Protein AF-A0A9Q0UW34-F1 (afdb_monomer_lite)

Sequence (83 aa):
MVCAPLMARSVEQMVIDMHSAKAQGADVVEVRLDYINKFQPGQDLETIIRNKPLPVIIVYRSKRKFDRVIEEKEKALNGTRLP

pLDDT: mean 89.29, std 13.84, range [55.97, 98.75]

Structure (mmCIF, N/CA/C/O backbone):
data_AF-A0A9Q0UW34-F1
#
_entry.id   AF-A0A9Q0UW34-F1
#
loop_
_atom_site.group_PDB
_atom_site.id
_atom_site.type_symbol
_atom_site.label_atom_id
_atom_site.label_alt_id
_atom_site.label_comp_id
_atom_site.label_asym_id
_atom_site.label_entity_id
_atom_site.label_seq_id
_atom_site.pdbx_PDB_ins_code
_atom_site.Cartn_x
_atom_site.Cartn_y
_atom_site.Cartn_z
_atom_site.occupancy
_atom_site.B_iso_or_equiv
_atom_site.auth_seq_id
_atom_site.auth_comp_id
_atom_site.auth_asym_id
_atom_site.auth_atom_id
_atom_site.pdbx_PDB_model_num
ATOM 1 N N . MET A 1 1 ? -12.660 -9.925 8.397 1.00 89.50 1 MET A N 1
ATOM 2 C CA . MET A 1 1 ? -11.402 -9.392 7.853 1.00 89.50 1 MET A CA 1
ATOM 3 C C . MET A 1 1 ? -11.676 -8.787 6.488 1.00 89.50 1 MET A C 1
ATOM 5 O O . MET A 1 1 ? -12.022 -9.524 5.572 1.00 89.50 1 MET A O 1
ATOM 9 N N . VAL A 1 2 ? -11.564 -7.468 6.374 1.00 97.62 2 VAL A N 1
ATOM 10 C CA . VAL A 1 2 ? -11.735 -6.685 5.148 1.00 97.62 2 VAL A CA 1
ATOM 11 C C . VAL A 1 2 ? -10.366 -6.188 4.687 1.00 97.62 2 VAL A C 1
ATOM 13 O O . VAL A 1 2 ? -9.667 -5.513 5.442 1.00 97.62 2 VAL A O 1
ATOM 16 N N . CYS A 1 3 ? -9.994 -6.528 3.450 1.00 98.31 3 CYS A N 1
ATOM 17 C CA . CYS A 1 3 ? -8.784 -6.037 2.792 1.00 98.31 3 CYS A CA 1
ATOM 18 C C . CYS A 1 3 ? -9.144 -4.954 1.773 1.00 98.31 3 CYS A C 1
ATOM 20 O O . CYS A 1 3 ? -9.911 -5.224 0.847 1.00 98.31 3 CYS A O 1
ATOM 22 N N . ALA A 1 4 ? -8.593 -3.750 1.930 1.00 98.38 4 ALA A N 1
ATOM 23 C CA . ALA A 1 4 ? -8.814 -2.643 1.003 1.00 98.38 4 ALA A CA 1
ATOM 24 C C . ALA A 1 4 ? -7.625 -2.487 0.030 1.00 98.38 4 ALA A C 1
ATOM 26 O O . ALA A 1 4 ? -6.499 -2.266 0.486 1.00 98.38 4 ALA A O 1
ATOM 27 N N . PRO A 1 5 ? -7.833 -2.579 -1.298 1.00 98.12 5 PRO A N 1
ATOM 28 C CA . PRO A 1 5 ? -6.767 -2.366 -2.269 1.00 98.12 5 PRO A CA 1
ATOM 29 C C . PRO A 1 5 ? -6.493 -0.875 -2.481 1.00 98.12 5 PRO A C 1
ATOM 31 O O . PRO A 1 5 ? -7.409 -0.096 -2.740 1.00 98.12 5 PRO A O 1
ATOM 34 N N . LEU A 1 6 ? -5.219 -0.491 -2.435 1.00 98.44 6 LEU A N 1
ATOM 35 C CA . LEU A 1 6 ? -4.754 0.880 -2.619 1.00 98.44 6 LEU A CA 1
ATOM 36 C C . LEU A 1 6 ? -3.903 1.001 -3.887 1.00 98.44 6 LEU A C 1
ATOM 38 O O . LEU A 1 6 ? -2.982 0.218 -4.125 1.00 98.44 6 LEU A O 1
ATOM 42 N N . MET A 1 7 ? -4.225 2.002 -4.707 1.00 97.75 7 MET A N 1
ATOM 43 C CA . MET A 1 7 ? -3.689 2.201 -6.063 1.00 97.75 7 MET A CA 1
ATOM 44 C C . MET A 1 7 ? -3.191 3.640 -6.290 1.00 97.75 7 MET A C 1
ATOM 46 O O . MET A 1 7 ? -3.179 4.138 -7.421 1.00 97.75 7 MET A O 1
ATOM 50 N N . ALA A 1 8 ? -2.791 4.317 -5.211 1.00 98.06 8 ALA A N 1
ATOM 51 C CA . ALA A 1 8 ? -2.264 5.674 -5.256 1.00 98.06 8 ALA A CA 1
ATOM 52 C C . ALA A 1 8 ? -1.021 5.789 -6.156 1.00 98.06 8 ALA A C 1
ATOM 54 O O . ALA A 1 8 ? -0.233 4.852 -6.304 1.00 98.06 8 ALA A O 1
ATOM 55 N N . ARG A 1 9 ? -0.839 6.971 -6.757 1.00 97.88 9 ARG A N 1
ATOM 56 C CA . ARG A 1 9 ? 0.262 7.257 -7.694 1.00 97.88 9 ARG A CA 1
ATOM 57 C C . ARG A 1 9 ? 1.533 7.791 -7.029 1.00 97.88 9 ARG A C 1
ATOM 59 O O . ARG A 1 9 ? 2.561 7.858 -7.701 1.00 97.88 9 ARG A O 1
ATOM 66 N N . SER A 1 10 ? 1.471 8.147 -5.747 1.00 98.25 10 SER A N 1
ATOM 67 C CA . SER A 1 10 ? 2.608 8.586 -4.933 1.00 98.25 10 SER A CA 1
ATOM 68 C C . SER A 1 10 ? 2.590 7.898 -3.569 1.00 98.25 10 SER A C 1
ATOM 70 O O . SER A 1 10 ? 1.561 7.365 -3.144 1.00 98.25 10 SER A O 1
ATOM 72 N N . VAL A 1 11 ? 3.733 7.909 -2.888 1.00 98.12 11 VAL A N 1
ATOM 73 C CA . VAL A 1 11 ? 3.884 7.308 -1.558 1.00 98.12 11 VAL A CA 1
ATOM 74 C C . VAL A 1 11 ? 3.084 8.082 -0.514 1.00 98.12 11 VAL A C 1
ATOM 76 O O . VAL A 1 11 ? 2.422 7.478 0.325 1.00 98.12 11 VAL A O 1
ATOM 79 N N . GLU A 1 12 ? 3.086 9.410 -0.595 1.00 98.06 12 GLU A N 1
ATOM 80 C CA . GLU A 1 12 ? 2.365 10.288 0.329 1.00 98.06 12 GLU A CA 1
ATOM 81 C C . GLU A 1 12 ? 0.864 10.008 0.268 1.00 98.06 12 GLU A C 1
ATOM 83 O O . GLU A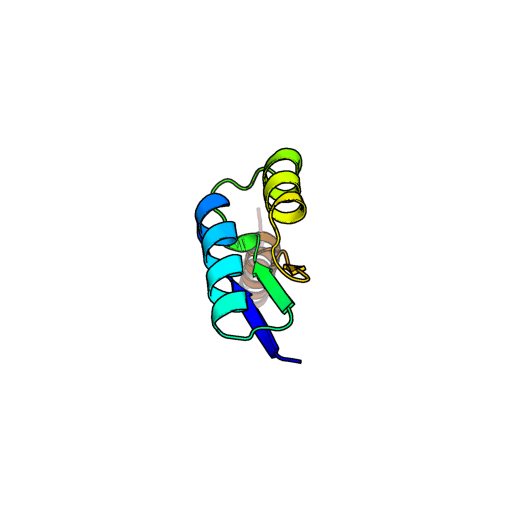 1 12 ? 0.227 9.785 1.298 1.00 98.06 12 GLU A O 1
ATOM 88 N N . GLN A 1 13 ? 0.309 9.929 -0.947 1.00 98.62 13 GLN A N 1
ATOM 89 C CA . GLN A 1 13 ? -1.100 9.603 -1.129 1.00 98.62 13 GLN A CA 1
ATOM 90 C C . GLN A 1 13 ? -1.406 8.169 -0.683 1.00 98.62 13 GLN A C 1
ATOM 92 O O . GLN A 1 13 ? -2.446 7.937 -0.078 1.00 98.62 13 GLN A O 1
ATOM 97 N N . MET A 1 14 ? -0.485 7.219 -0.890 1.00 98.50 14 MET A N 1
ATOM 98 C CA . MET A 1 14 ? -0.645 5.852 -0.385 1.00 98.50 14 MET A CA 1
ATOM 99 C C . MET A 1 14 ? -0.802 5.838 1.142 1.00 98.50 14 MET A C 1
ATOM 101 O O . MET A 1 14 ? -1.670 5.147 1.666 1.00 98.50 14 MET A O 1
ATOM 105 N N . VAL A 1 15 ? -0.006 6.632 1.867 1.00 98.44 15 VAL A N 1
ATOM 106 C CA . VAL A 1 15 ? -0.107 6.753 3.331 1.00 98.44 15 VAL A CA 1
ATOM 107 C C . VAL A 1 15 ? -1.427 7.394 3.759 1.00 98.44 15 VAL A C 1
ATOM 109 O O . VAL A 1 15 ? -2.055 6.902 4.701 1.00 98.44 15 VAL A O 1
ATOM 112 N N . ILE A 1 16 ? -1.880 8.443 3.070 1.00 98.62 16 ILE A N 1
ATOM 113 C CA . ILE A 1 16 ? -3.188 9.070 3.324 1.00 98.62 16 ILE A CA 1
ATOM 114 C C . ILE A 1 16 ? -4.318 8.052 3.117 1.00 98.62 16 ILE A C 1
ATOM 116 O O . ILE A 1 16 ? -5.185 7.898 3.981 1.00 98.62 16 ILE A O 1
ATOM 120 N N . ASP A 1 17 ? -4.268 7.296 2.023 1.00 98.75 17 ASP A N 1
ATOM 121 C CA . ASP A 1 17 ? -5.279 6.297 1.685 1.00 98.75 17 ASP A CA 1
ATOM 122 C C . ASP A 1 17 ? -5.311 5.150 2.707 1.00 98.75 17 ASP A C 1
ATOM 124 O O . ASP A 1 17 ? -6.391 4.672 3.051 1.00 98.75 17 ASP A O 1
ATOM 128 N N . MET A 1 18 ? -4.165 4.757 3.280 1.00 98.62 18 MET A N 1
ATOM 129 C CA . MET A 1 18 ? -4.130 3.786 4.383 1.00 98.62 18 MET A CA 1
ATOM 130 C C . MET A 1 18 ? -4.878 4.287 5.628 1.00 98.62 18 MET A C 1
ATOM 132 O O . MET A 1 18 ? -5.606 3.521 6.263 1.00 98.62 18 MET A O 1
ATOM 136 N N . HIS A 1 19 ? -4.713 5.564 5.987 1.00 98.62 19 HIS A N 1
ATOM 137 C CA . HIS A 1 19 ? -5.429 6.159 7.121 1.00 98.62 19 HIS A CA 1
ATOM 138 C C . HIS A 1 19 ? -6.929 6.238 6.846 1.00 98.62 19 HIS A C 1
ATOM 140 O O . HIS A 1 19 ? -7.731 5.888 7.713 1.00 98.62 19 HIS A O 1
ATOM 146 N N . SER A 1 20 ? -7.301 6.628 5.627 1.00 98.69 20 SER A N 1
ATOM 147 C CA . SER A 1 20 ? -8.694 6.652 5.186 1.00 98.69 20 SER A CA 1
ATOM 148 C C . SER A 1 20 ? -9.324 5.255 5.227 1.00 98.69 20 SER A C 1
ATOM 150 O O . SER A 1 20 ? -10.402 5.086 5.793 1.00 98.69 20 SER A O 1
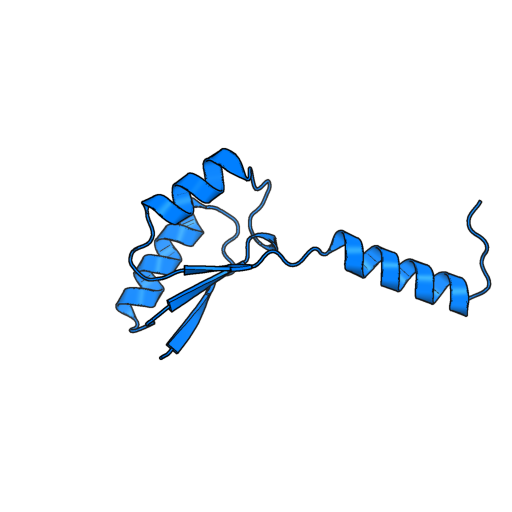ATOM 152 N N . ALA A 1 21 ? -8.628 4.230 4.726 1.00 98.69 21 ALA A N 1
ATOM 153 C CA . ALA A 1 21 ? -9.100 2.847 4.752 1.00 98.69 21 ALA A CA 1
ATOM 154 C C . ALA A 1 21 ? -9.320 2.342 6.185 1.00 98.69 21 ALA A C 1
ATOM 156 O O . ALA A 1 21 ? -10.348 1.732 6.476 1.00 98.69 21 ALA A O 1
ATOM 157 N N . LYS A 1 22 ? -8.399 2.654 7.108 1.00 98.62 22 LYS A N 1
ATOM 158 C CA . LYS A 1 22 ? -8.577 2.341 8.532 1.00 98.62 22 LYS A CA 1
ATOM 159 C C . LYS A 1 22 ? -9.804 3.034 9.122 1.00 98.62 22 LYS A C 1
ATOM 161 O O . LYS A 1 22 ? -10.581 2.389 9.816 1.00 98.62 22 LYS A O 1
ATOM 166 N N . ALA A 1 23 ? -9.988 4.327 8.847 1.00 98.62 23 ALA A N 1
ATOM 167 C CA . ALA A 1 23 ? -11.142 5.086 9.332 1.00 98.62 23 ALA A CA 1
ATOM 168 C C . ALA A 1 23 ? -12.476 4.538 8.792 1.00 98.62 23 ALA A C 1
ATOM 170 O O . ALA A 1 23 ? -13.495 4.621 9.470 1.00 98.62 23 ALA A O 1
ATOM 171 N N . GLN A 1 24 ? -12.454 3.931 7.603 1.00 98.31 24 GLN A N 1
ATOM 172 C CA . GLN A 1 24 ? -13.594 3.249 6.986 1.00 98.31 24 GLN A CA 1
ATOM 173 C C . GLN A 1 24 ? -13.791 1.799 7.472 1.00 98.31 24 GLN A C 1
ATOM 175 O O . GLN A 1 24 ? -14.736 1.141 7.045 1.00 98.31 24 GLN A O 1
ATOM 180 N N . GLY A 1 25 ? -12.932 1.294 8.365 1.00 98.31 25 GLY A N 1
ATOM 181 C CA . GLY A 1 25 ? -13.076 -0.030 8.977 1.00 98.31 25 GLY A CA 1
ATOM 182 C C . GLY A 1 25 ? -12.334 -1.169 8.271 1.00 98.31 25 GLY A C 1
ATOM 183 O O . GLY A 1 25 ? -12.673 -2.330 8.488 1.00 98.31 25 GLY A O 1
ATOM 184 N N . ALA A 1 26 ? -11.334 -0.879 7.432 1.00 98.62 26 ALA A N 1
ATOM 185 C CA . ALA A 1 26 ? -10.473 -1.923 6.880 1.00 98.62 26 ALA A CA 1
ATOM 186 C C . ALA A 1 26 ? -9.594 -2.562 7.973 1.00 98.62 26 ALA A C 1
ATOM 188 O O . ALA A 1 26 ? -9.010 -1.864 8.805 1.00 98.62 26 ALA A O 1
ATOM 189 N N . ASP A 1 27 ? -9.449 -3.888 7.921 1.00 98.69 27 ASP A N 1
ATOM 190 C CA . ASP A 1 27 ? -8.578 -4.650 8.827 1.00 98.69 27 ASP A CA 1
ATOM 191 C C . ASP A 1 27 ? -7.135 -4.719 8.301 1.00 98.69 27 ASP A C 1
ATOM 193 O O . ASP A 1 27 ? -6.177 -4.800 9.068 1.00 98.69 27 ASP A O 1
ATOM 197 N N . VAL A 1 28 ? -6.976 -4.695 6.976 1.00 98.69 28 VAL A N 1
ATOM 198 C CA . VAL A 1 28 ? -5.699 -4.777 6.258 1.00 98.69 28 VAL A CA 1
ATOM 199 C C . VAL A 1 28 ? -5.803 -4.003 4.943 1.00 98.69 28 VAL A C 1
ATOM 201 O O . VAL A 1 28 ? -6.889 -3.842 4.384 1.00 98.69 28 VAL A O 1
ATOM 204 N N . VAL A 1 29 ? -4.677 -3.514 4.433 1.00 98.69 29 VAL A N 1
ATOM 205 C CA . VAL A 1 29 ? -4.595 -2.886 3.105 1.00 98.69 29 VAL A CA 1
ATOM 206 C C . VAL A 1 29 ? -3.674 -3.669 2.181 1.00 98.69 29 VAL A C 1
ATOM 208 O O . VAL A 1 29 ? -2.623 -4.150 2.601 1.00 98.69 29 VAL A O 1
ATOM 211 N N . GLU A 1 30 ? -4.042 -3.756 0.908 1.00 98.62 30 GLU A N 1
ATOM 212 C CA . GLU A 1 30 ? -3.166 -4.223 -0.166 1.00 98.62 30 GLU A CA 1
ATOM 213 C C . GLU A 1 30 ? -2.561 -3.007 -0.874 1.00 98.62 30 GLU A C 1
ATOM 215 O O . GLU A 1 30 ? -3.259 -2.264 -1.558 1.00 98.62 30 GLU A O 1
ATOM 220 N N . VAL A 1 31 ? -1.254 -2.802 -0.731 1.00 98.31 31 VAL A N 1
ATOM 221 C CA . VAL A 1 31 ? -0.528 -1.702 -1.372 1.00 98.31 31 VAL A CA 1
ATOM 222 C C . VAL A 1 31 ? 0.039 -2.173 -2.708 1.00 98.31 31 VAL A C 1
ATOM 224 O O . VAL A 1 31 ? 0.932 -3.026 -2.756 1.00 98.31 31 VAL A O 1
ATOM 227 N N . ARG A 1 32 ? -0.461 -1.590 -3.805 1.00 97.31 32 ARG A N 1
ATOM 228 C CA . ARG A 1 32 ? -0.019 -1.894 -5.173 1.00 97.31 32 ARG A CA 1
ATOM 229 C C . ARG A 1 32 ? 1.134 -1.000 -5.604 1.00 97.31 32 ARG A C 1
ATOM 231 O O . ARG A 1 32 ? 0.940 0.089 -6.141 1.00 97.31 32 ARG A O 1
ATOM 238 N N . LEU A 1 33 ? 2.355 -1.502 -5.428 1.00 95.81 33 LEU A N 1
ATOM 239 C CA . LEU A 1 33 ? 3.583 -0.786 -5.787 1.00 95.81 33 LEU A CA 1
ATOM 240 C C . LEU A 1 33 ? 3.672 -0.479 -7.287 1.00 95.81 33 LEU A C 1
ATOM 242 O O . LEU A 1 33 ? 4.272 0.516 -7.680 1.00 95.81 33 LEU A O 1
ATOM 246 N N . ASP A 1 34 ? 3.043 -1.298 -8.135 1.00 94.06 34 ASP A N 1
ATOM 247 C CA . ASP A 1 34 ? 2.996 -1.080 -9.584 1.00 94.06 34 ASP A CA 1
ATOM 248 C C . ASP A 1 34 ? 2.186 0.158 -10.013 1.00 94.06 34 ASP A C 1
ATOM 250 O O . ASP A 1 34 ? 2.243 0.545 -11.183 1.00 94.06 34 ASP A O 1
ATOM 254 N N . TYR A 1 35 ? 1.455 0.797 -9.092 1.00 96.25 35 TYR A N 1
ATOM 255 C CA . TYR A 1 35 ? 0.739 2.046 -9.356 1.00 96.25 35 TYR A CA 1
ATOM 256 C C . TYR A 1 35 ? 1.539 3.299 -8.993 1.00 96.25 35 TYR A C 1
ATOM 258 O O . TYR A 1 35 ? 1.215 4.361 -9.533 1.00 96.25 35 TYR A O 1
ATOM 266 N N . ILE A 1 36 ? 2.576 3.181 -8.156 1.00 96.75 36 ILE A N 1
ATOM 267 C CA . ILE A 1 36 ? 3.395 4.309 -7.702 1.00 96.75 36 ILE A CA 1
ATOM 268 C C . ILE A 1 36 ? 4.361 4.726 -8.815 1.00 96.75 36 ILE A C 1
ATOM 270 O O . ILE A 1 36 ? 5.144 3.929 -9.339 1.00 96.75 36 ILE A O 1
ATOM 274 N N . ASN A 1 37 ? 4.318 6.004 -9.178 1.00 95.56 37 ASN A N 1
ATOM 275 C CA . ASN A 1 37 ? 5.181 6.560 -10.211 1.00 95.56 37 ASN A CA 1
ATOM 276 C C . ASN A 1 37 ? 6.614 6.710 -9.686 1.00 95.56 37 ASN A C 1
ATOM 278 O O . ASN A 1 37 ? 6.820 7.264 -8.613 1.00 95.56 37 ASN A O 1
ATOM 282 N N . LYS A 1 38 ? 7.608 6.278 -10.479 1.00 93.81 38 LYS A N 1
ATOM 283 C CA . LYS A 1 38 ? 9.045 6.385 -10.145 1.00 93.81 38 LYS A CA 1
ATOM 284 C C . LYS A 1 38 ? 9.403 5.805 -8.763 1.00 93.81 38 LYS A C 1
ATOM 286 O O . LYS A 1 38 ? 10.267 6.346 -8.084 1.00 93.81 38 LYS A O 1
ATOM 291 N N . PHE A 1 39 ? 8.757 4.701 -8.387 1.00 94.62 39 PHE A N 1
ATOM 292 C CA . PHE A 1 39 ? 8.974 4.031 -7.106 1.00 94.62 39 PHE A CA 1
ATOM 293 C C . PHE A 1 39 ? 10.456 3.691 -6.868 1.00 94.62 39 PHE A C 1
ATOM 295 O O . PHE A 1 39 ? 11.084 3.022 -7.695 1.00 94.62 39 PHE A O 1
ATOM 302 N N . GLN A 1 40 ? 10.992 4.130 -5.731 1.00 95.81 40 GLN A N 1
ATOM 303 C CA . GLN A 1 40 ? 12.344 3.879 -5.243 1.00 95.81 40 GLN A CA 1
ATOM 304 C C . GLN A 1 40 ? 12.297 2.847 -4.106 1.00 95.81 40 GLN A C 1
ATOM 306 O O . GLN A 1 40 ? 11.999 3.203 -2.966 1.00 95.81 40 GLN A O 1
ATOM 311 N N . PRO A 1 41 ? 12.616 1.563 -4.367 1.00 93.25 41 PRO A N 1
ATOM 312 C CA . PRO A 1 41 ? 12.311 0.478 -3.436 1.00 93.25 41 PRO A CA 1
ATOM 313 C C . PRO A 1 41 ? 12.874 0.626 -2.024 1.00 93.25 41 PRO A C 1
ATOM 315 O O . PRO A 1 41 ? 12.229 0.173 -1.094 1.00 93.25 41 PRO A O 1
ATOM 318 N N . GLY A 1 42 ? 14.053 1.228 -1.845 1.00 94.44 42 GLY A N 1
ATOM 319 C CA . GLY A 1 42 ? 14.622 1.429 -0.509 1.00 94.44 42 GLY A CA 1
ATOM 320 C C . GLY A 1 42 ? 13.844 2.475 0.293 1.00 94.44 42 GLY A C 1
ATOM 321 O O . GLY A 1 42 ? 13.259 2.165 1.327 1.00 94.44 42 GLY A O 1
ATOM 322 N N . GLN A 1 43 ? 13.807 3.703 -0.221 1.00 96.94 43 GLN A N 1
ATOM 323 C CA . GLN A 1 43 ? 13.236 4.861 0.469 1.00 96.94 43 GLN A CA 1
ATOM 324 C C . GLN A 1 43 ? 11.706 4.795 0.593 1.00 96.94 43 GLN A C 1
ATOM 326 O O . GLN A 1 43 ? 11.137 5.083 1.651 1.00 96.94 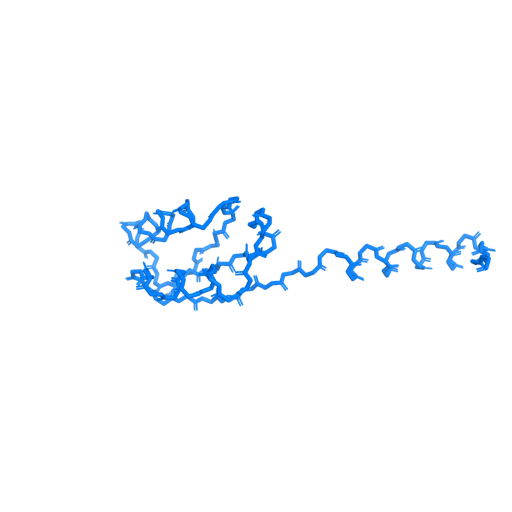43 GLN A O 1
ATOM 331 N N . ASP A 1 44 ? 11.025 4.402 -0.480 1.00 97.56 44 ASP A N 1
ATOM 332 C CA . ASP A 1 44 ? 9.566 4.451 -0.533 1.00 97.56 44 ASP A CA 1
ATOM 333 C C . ASP A 1 44 ? 8.944 3.320 0.285 1.00 97.56 44 ASP A C 1
ATOM 335 O O . ASP A 1 44 ? 7.964 3.526 1.0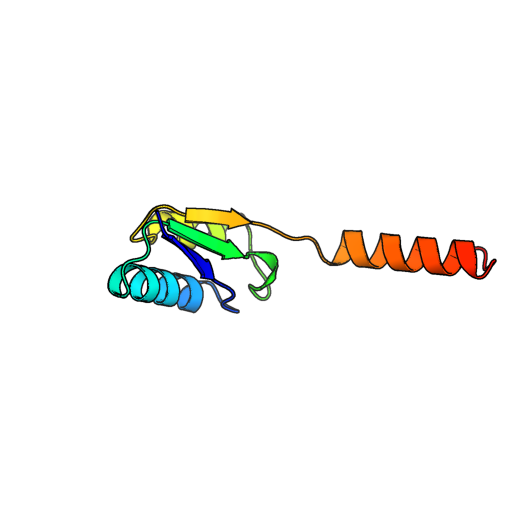03 1.00 97.56 44 ASP A O 1
ATOM 339 N N . LEU A 1 45 ? 9.536 2.122 0.230 1.00 96.62 45 LEU A N 1
ATOM 340 C CA . LEU A 1 45 ? 9.082 0.989 1.032 1.00 96.62 45 LEU A CA 1
ATOM 341 C C . LEU A 1 45 ? 9.261 1.262 2.525 1.00 96.62 45 LEU A C 1
ATOM 343 O O . LEU A 1 45 ? 8.364 0.969 3.313 1.00 96.62 45 LEU A O 1
ATOM 347 N N . GLU A 1 46 ? 10.391 1.859 2.907 1.00 97.31 46 GLU A N 1
ATOM 348 C CA . GLU A 1 46 ? 10.635 2.284 4.280 1.00 97.31 46 GLU A CA 1
ATOM 349 C C . GLU A 1 46 ? 9.585 3.301 4.745 1.00 97.31 46 GLU A C 1
ATOM 351 O O . GLU A 1 46 ? 9.007 3.138 5.822 1.00 97.31 46 GLU A O 1
ATOM 356 N N . THR A 1 47 ? 9.267 4.292 3.910 1.00 97.62 47 THR A N 1
ATOM 357 C CA . THR A 1 47 ? 8.211 5.273 4.195 1.00 97.62 47 THR A CA 1
ATOM 358 C C . THR A 1 47 ? 6.850 4.600 4.398 1.00 97.62 47 THR A C 1
ATOM 360 O O . THR A 1 47 ? 6.175 4.881 5.391 1.00 97.62 47 THR A O 1
ATOM 363 N N . ILE A 1 48 ? 6.455 3.675 3.515 1.00 97.69 48 ILE A N 1
ATOM 364 C CA . ILE A 1 48 ? 5.179 2.944 3.611 1.00 97.69 48 ILE A CA 1
ATOM 365 C C . ILE A 1 48 ? 5.123 2.103 4.892 1.00 97.69 48 ILE A C 1
ATOM 367 O O . ILE A 1 48 ? 4.135 2.156 5.623 1.00 97.69 48 ILE A O 1
ATOM 371 N N . ILE A 1 49 ? 6.180 1.342 5.193 1.00 96.94 49 ILE A N 1
ATOM 372 C CA . ILE A 1 49 ? 6.211 0.434 6.349 1.00 96.94 49 ILE A CA 1
ATOM 373 C C . ILE A 1 49 ? 6.213 1.211 7.668 1.00 96.94 49 ILE A C 1
ATOM 375 O O . ILE A 1 49 ? 5.506 0.816 8.597 1.00 96.94 49 ILE A O 1
ATOM 379 N N . ARG A 1 50 ? 6.979 2.307 7.760 1.00 97.88 50 ARG A N 1
ATOM 380 C CA . ARG A 1 50 ? 7.077 3.124 8.981 1.00 97.88 50 ARG A CA 1
ATOM 381 C C . ARG A 1 50 ? 5.785 3.880 9.296 1.00 97.88 50 ARG A C 1
ATOM 383 O O . ARG A 1 50 ? 5.500 4.097 10.467 1.00 97.88 50 ARG A O 1
ATOM 390 N N . ASN A 1 51 ? 5.000 4.249 8.281 1.00 97.94 51 ASN A N 1
ATOM 391 C CA . ASN A 1 51 ? 3.802 5.082 8.445 1.00 97.94 51 ASN A CA 1
ATOM 392 C C . ASN A 1 51 ? 2.477 4.311 8.322 1.00 97.94 51 ASN A C 1
ATOM 394 O O . ASN A 1 51 ? 1.414 4.927 8.235 1.00 97.94 51 ASN A O 1
ATOM 398 N N . LYS A 1 52 ? 2.502 2.973 8.294 1.00 96.75 52 LYS A N 1
ATOM 399 C CA . LYS A 1 52 ? 1.275 2.177 8.160 1.00 96.75 52 LYS A CA 1
ATOM 400 C C . LYS A 1 52 ? 0.415 2.236 9.440 1.00 96.75 52 LYS A C 1
ATOM 402 O O . LYS A 1 52 ? 0.888 1.855 10.513 1.00 96.75 52 LYS A O 1
ATOM 407 N N . PRO A 1 53 ? -0.869 2.627 9.357 1.00 98.12 53 PRO A N 1
ATOM 408 C CA . PRO A 1 53 ? -1.758 2.674 10.519 1.00 98.12 53 PRO A CA 1
ATOM 409 C C . PRO A 1 53 ? -2.456 1.331 10.806 1.00 98.12 53 PRO A C 1
ATOM 411 O O . PRO A 1 53 ? -3.109 1.190 11.845 1.00 98.12 53 PRO A O 1
ATOM 414 N N . LEU A 1 54 ? -2.332 0.361 9.898 1.00 98.31 54 LEU A N 1
ATOM 415 C CA . LEU A 1 54 ? -2.888 -0.992 9.963 1.00 98.31 54 LEU A CA 1
ATOM 416 C C . LEU A 1 54 ? -1.943 -1.996 9.254 1.00 98.31 54 LEU A C 1
ATOM 418 O O . LEU A 1 54 ? -0.952 -1.567 8.653 1.00 98.31 54 LEU A O 1
ATOM 422 N N . PRO A 1 55 ? -2.155 -3.323 9.361 1.00 98.44 55 PRO A N 1
ATOM 423 C CA . PRO A 1 55 ? -1.403 -4.318 8.595 1.00 98.44 55 PRO A CA 1
ATOM 424 C C . PRO A 1 55 ? -1.428 -4.048 7.083 1.00 98.44 55 PRO A C 1
ATOM 426 O O . PRO A 1 55 ? -2.437 -3.603 6.540 1.00 98.44 55 PRO A O 1
ATOM 429 N N . VAL A 1 56 ? -0.314 -4.334 6.403 1.00 98.12 56 VAL A N 1
ATOM 430 C CA . VAL A 1 56 ? -0.137 -4.068 4.967 1.00 98.12 56 VAL A CA 1
ATOM 431 C C . VAL A 1 56 ? 0.317 -5.341 4.263 1.00 98.12 56 VAL A C 1
ATOM 433 O O . VAL A 1 56 ? 1.277 -5.979 4.693 1.00 98.12 56 VAL A O 1
ATOM 436 N N . ILE A 1 57 ? -0.339 -5.668 3.155 1.00 98.12 57 ILE A N 1
ATOM 437 C CA . ILE A 1 57 ? 0.099 -6.652 2.167 1.00 98.12 57 ILE A CA 1
ATOM 438 C C . ILE A 1 57 ? 0.715 -5.875 1.008 1.00 98.12 57 ILE A C 1
ATOM 440 O O . ILE A 1 57 ? 0.075 -5.000 0.430 1.00 98.12 57 ILE A O 1
ATOM 444 N N . ILE A 1 58 ? 1.964 -6.177 0.669 1.00 97.19 58 ILE A N 1
ATOM 445 C CA . ILE A 1 58 ? 2.675 -5.484 -0.406 1.00 97.19 58 ILE A CA 1
ATOM 446 C C . ILE A 1 58 ? 2.649 -6.339 -1.662 1.00 97.19 58 ILE A C 1
ATOM 448 O O . ILE A 1 58 ? 3.094 -7.486 -1.656 1.00 97.19 58 ILE A O 1
ATOM 452 N N . VAL A 1 59 ? 2.140 -5.761 -2.748 1.00 96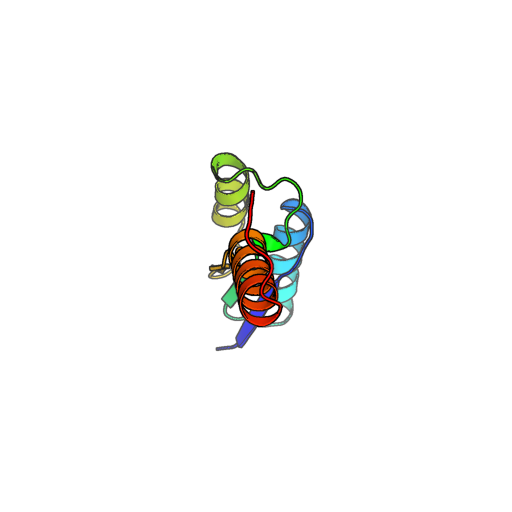.19 59 VAL A N 1
ATOM 453 C CA . VAL A 1 59 ? 2.001 -6.433 -4.039 1.00 96.19 59 VAL A CA 1
ATOM 454 C C . VAL A 1 59 ? 2.703 -5.610 -5.112 1.00 96.19 59 VAL A C 1
ATOM 456 O O . VAL A 1 59 ? 2.447 -4.419 -5.281 1.00 96.19 59 VAL A O 1
ATOM 459 N N . TYR A 1 60 ? 3.576 -6.264 -5.876 1.00 92.50 60 TYR A N 1
ATOM 460 C CA . TYR A 1 60 ? 4.198 -5.688 -7.065 1.00 92.50 60 TYR A CA 1
ATOM 461 C C . TYR A 1 60 ? 3.821 -6.510 -8.295 1.00 92.50 60 TYR A C 1
ATOM 463 O O . TYR A 1 60 ? 4.375 -7.587 -8.536 1.00 92.50 60 TYR A O 1
ATOM 471 N N . ARG A 1 61 ? 2.876 -6.005 -9.098 1.00 88.31 61 ARG A N 1
ATOM 472 C CA . ARG A 1 61 ? 2.497 -6.653 -10.357 1.00 88.31 61 ARG A CA 1
ATOM 473 C C . ARG A 1 61 ? 3.327 -6.094 -11.508 1.00 88.31 61 ARG A C 1
ATOM 475 O O . ARG A 1 61 ? 3.073 -5.007 -12.017 1.00 88.31 61 ARG A O 1
ATOM 482 N N . SER A 1 62 ? 4.336 -6.847 -11.938 1.00 77.44 62 SER A N 1
ATOM 483 C CA . SER A 1 62 ? 5.175 -6.447 -13.072 1.00 77.44 62 SER A CA 1
ATOM 484 C C . SER A 1 62 ? 4.368 -6.426 -14.375 1.00 77.44 62 SER A C 1
ATOM 486 O O . SER A 1 62 ? 4.066 -7.481 -14.931 1.00 77.44 62 SER A O 1
ATOM 488 N N . LYS A 1 63 ? 4.066 -5.228 -14.895 1.00 68.88 63 LYS A N 1
ATOM 489 C CA . LYS A 1 63 ? 3.488 -5.062 -16.243 1.00 68.88 63 LYS A CA 1
ATOM 490 C C . LYS A 1 63 ? 4.457 -5.525 -17.332 1.00 68.88 63 LYS A C 1
ATOM 492 O O . LYS A 1 63 ? 4.104 -6.323 -18.186 1.00 68.88 63 LYS A O 1
ATOM 497 N N . ARG A 1 64 ? 5.736 -5.146 -17.207 1.00 59.34 64 ARG A N 1
ATOM 498 C CA . ARG A 1 64 ? 6.778 -5.415 -18.217 1.00 59.34 64 ARG A CA 1
ATOM 499 C C . ARG A 1 64 ? 6.957 -6.893 -18.557 1.00 59.34 64 ARG A C 1
ATOM 501 O O . ARG A 1 64 ? 7.264 -7.215 -19.697 1.00 59.34 64 ARG A O 1
ATOM 508 N N . LYS A 1 65 ? 6.827 -7.791 -17.574 1.00 55.97 65 LYS A N 1
ATOM 509 C CA . LYS A 1 65 ? 6.984 -9.234 -17.821 1.00 55.97 65 LYS A CA 1
ATOM 510 C C . LYS A 1 65 ? 5.741 -9.826 -18.488 1.00 55.97 65 LYS A C 1
ATOM 512 O O . LYS A 1 65 ? 5.874 -10.757 -19.267 1.00 55.97 65 LYS A O 1
ATOM 517 N N . PHE A 1 66 ? 4.564 -9.276 -18.200 1.00 58.34 66 PHE A N 1
ATOM 518 C CA . PHE A 1 66 ? 3.313 -9.701 -18.816 1.00 58.34 66 PHE A CA 1
ATOM 519 C C . PHE A 1 66 ? 3.224 -9.229 -20.271 1.00 58.34 66 PHE A C 1
ATOM 521 O O . PHE A 1 66 ? 3.008 -10.054 -21.150 1.00 58.34 66 PHE A O 1
ATOM 528 N N . ASP A 1 67 ? 3.507 -7.950 -20.534 1.00 60.81 67 ASP A N 1
ATOM 529 C CA . ASP A 1 67 ? 3.441 -7.377 -21.885 1.00 60.81 67 ASP A CA 1
ATOM 530 C C . ASP A 1 67 ? 4.431 -8.063 -22.839 1.00 60.81 67 ASP A C 1
ATOM 532 O O . ASP A 1 67 ? 4.053 -8.421 -23.948 1.00 60.81 67 ASP A O 1
ATOM 536 N N . ARG A 1 68 ? 5.663 -8.359 -22.385 1.00 62.69 68 ARG A N 1
ATOM 537 C CA . ARG A 1 68 ? 6.633 -9.138 -23.180 1.00 62.69 68 ARG A CA 1
ATOM 538 C C . ARG A 1 68 ? 6.130 -10.536 -23.522 1.00 62.69 68 ARG A C 1
ATOM 540 O O . ARG A 1 68 ? 6.305 -10.974 -24.647 1.00 62.69 68 ARG A O 1
ATOM 547 N N . VAL A 1 69 ? 5.508 -11.233 -22.571 1.00 68.69 69 VAL A N 1
ATOM 548 C CA . VAL A 1 69 ? 4.979 -12.585 -22.812 1.00 68.69 69 VAL A CA 1
ATOM 549 C C . VAL A 1 69 ? 3.798 -12.545 -23.781 1.00 68.69 69 VAL A C 1
ATOM 551 O O . VAL A 1 69 ? 3.694 -13.419 -24.636 1.00 68.69 69 VAL A O 1
ATOM 554 N N . ILE A 1 70 ? 2.921 -11.543 -23.674 1.00 71.06 70 ILE A N 1
ATOM 555 C CA . ILE A 1 70 ? 1.821 -11.344 -24.625 1.00 71.06 70 ILE A CA 1
ATOM 556 C C . ILE A 1 70 ? 2.368 -11.023 -26.018 1.00 71.06 70 ILE A C 1
ATOM 558 O O . ILE A 1 70 ? 1.972 -11.672 -26.980 1.00 71.06 70 ILE A O 1
ATOM 562 N N . GLU A 1 71 ? 3.341 -10.120 -26.121 1.00 69.31 71 GLU A N 1
ATOM 563 C CA . GLU A 1 71 ? 3.979 -9.761 -27.389 1.00 69.31 71 GLU A CA 1
ATOM 564 C C . GLU A 1 71 ? 4.722 -10.955 -28.022 1.00 69.31 71 GLU A C 1
ATOM 566 O O . GLU A 1 71 ? 4.615 -11.190 -29.224 1.00 69.31 71 GLU A O 1
ATOM 571 N N . GLU A 1 72 ? 5.441 -11.757 -27.231 1.00 73.12 72 GLU A N 1
ATOM 572 C CA . GLU A 1 72 ? 6.092 -12.993 -27.690 1.00 73.12 72 GLU A CA 1
ATOM 573 C C . GLU A 1 72 ? 5.072 -14.024 -28.189 1.00 73.12 72 GLU A C 1
ATOM 575 O O . GLU A 1 72 ? 5.283 -14.652 -29.228 1.00 73.12 72 GLU A O 1
ATOM 580 N N . LYS A 1 73 ? 3.951 -14.193 -27.476 1.00 72.31 73 LYS A N 1
ATOM 581 C CA . LYS A 1 73 ? 2.859 -15.099 -27.862 1.00 72.31 73 LYS A CA 1
ATOM 582 C C . LYS A 1 73 ? 2.173 -14.641 -29.148 1.00 72.31 73 LYS A C 1
ATOM 584 O O . LYS A 1 73 ? 1.915 -15.476 -30.010 1.00 72.31 73 LYS A O 1
ATOM 589 N N . GLU A 1 74 ? 1.911 -13.344 -29.295 1.00 75.06 74 GLU A N 1
ATOM 590 C CA . GLU A 1 74 ? 1.346 -12.768 -30.519 1.00 75.06 74 GLU A CA 1
ATOM 591 C C . GLU A 1 74 ? 2.308 -12.909 -31.701 1.00 75.06 74 GLU A C 1
ATOM 593 O O . GLU A 1 74 ? 1.888 -13.331 -32.774 1.00 75.06 74 GLU A O 1
ATOM 598 N N . LYS A 1 75 ? 3.611 -12.658 -31.517 1.00 73.62 75 LYS A N 1
ATOM 599 C CA . LYS A 1 75 ? 4.628 -12.875 -32.564 1.00 73.62 75 LYS A CA 1
ATOM 600 C C . LYS A 1 75 ? 4.749 -14.345 -32.966 1.00 73.62 75 LYS A C 1
ATOM 602 O O . LYS A 1 75 ? 4.848 -14.640 -34.156 1.00 73.62 75 LYS A O 1
ATOM 607 N N . ALA A 1 76 ? 4.708 -15.266 -31.999 1.00 76.19 76 ALA A N 1
ATOM 608 C CA . ALA A 1 76 ? 4.730 -16.706 -32.258 1.00 76.19 76 ALA A CA 1
ATOM 609 C C . ALA A 1 76 ? 3.479 -17.176 -33.016 1.00 76.19 76 ALA A C 1
ATOM 611 O O . ALA A 1 76 ? 3.589 -18.010 -33.913 1.00 76.19 76 ALA A O 1
ATOM 612 N N . LEU A 1 77 ? 2.307 -16.618 -32.694 1.00 76.38 77 LEU A N 1
ATOM 613 C CA . LEU A 1 77 ? 1.059 -16.884 -33.410 1.00 76.38 77 LEU A CA 1
ATOM 614 C C . LEU A 1 77 ? 1.074 -16.285 -34.827 1.00 76.38 77 LEU A C 1
ATOM 616 O O . LEU A 1 77 ? 0.615 -16.923 -35.770 1.00 76.38 77 LEU A O 1
ATOM 620 N N . ASN A 1 78 ? 1.656 -15.094 -34.982 1.00 80.81 78 ASN A N 1
ATOM 621 C CA . ASN A 1 78 ? 1.717 -14.350 -36.242 1.00 80.81 78 ASN A CA 1
ATOM 622 C C . ASN A 1 78 ? 2.944 -14.702 -37.107 1.00 80.81 78 ASN A C 1
ATOM 624 O O . ASN A 1 78 ? 3.191 -14.048 -38.120 1.00 80.81 78 ASN A O 1
ATOM 628 N N . GLY A 1 79 ? 3.739 -15.708 -36.721 1.00 68.69 79 GLY A N 1
ATOM 629 C CA . GLY A 1 79 ? 4.848 -16.246 -37.518 1.00 68.69 79 GLY A CA 1
ATOM 630 C C . GLY A 1 79 ? 6.013 -15.282 -37.783 1.00 68.69 79 GLY A C 1
ATOM 631 O O . GLY A 1 79 ? 6.824 -15.537 -38.673 1.00 68.69 79 GLY A O 1
ATOM 632 N N . THR A 1 80 ? 6.129 -14.177 -37.044 1.00 63.78 80 THR A N 1
ATOM 633 C CA . THR A 1 80 ? 7.170 -13.160 -37.267 1.00 63.78 80 THR A CA 1
ATOM 634 C C . THR A 1 80 ? 8.393 -13.455 -36.395 1.00 63.78 80 THR A C 1
ATOM 636 O O . THR A 1 80 ? 8.334 -13.367 -35.169 1.00 63.78 80 THR A O 1
ATOM 639 N N . ARG A 1 81 ? 9.522 -13.832 -37.016 1.00 56.00 81 ARG A N 1
ATOM 640 C CA . ARG A 1 81 ? 10.806 -14.027 -36.316 1.00 56.00 81 ARG A CA 1
ATOM 641 C C . ARG A 1 81 ? 11.337 -12.683 -35.802 1.00 56.00 81 ARG A C 1
ATOM 643 O O . ARG A 1 81 ? 11.343 -11.705 -36.544 1.00 56.00 81 ARG A O 1
ATOM 650 N N . LEU A 1 82 ? 11.793 -12.654 -34.547 1.00 56.44 82 LEU A N 1
ATOM 651 C CA . LEU A 1 82 ? 12.606 -11.554 -34.014 1.00 56.44 82 LEU A CA 1
ATOM 652 C C . LEU A 1 82 ? 13.936 -11.488 -34.800 1.00 56.44 82 LEU A C 1
ATOM 654 O O . LEU A 1 82 ? 14.461 -12.561 -35.115 1.00 56.44 82 LEU A O 1
ATOM 658 N N . PRO A 1 83 ? 14.449 -10.289 -35.144 1.00 58.38 83 PRO A N 1
ATOM 659 C CA . PRO A 1 83 ? 15.789 -10.143 -35.712 1.00 58.38 83 PRO A CA 1
ATOM 660 C C . PRO A 1 83 ? 16.879 -10.591 -34.732 1.00 58.38 83 PRO A C 1
ATOM 662 O O . PRO A 1 83 ? 16.664 -10.463 -33.502 1.00 58.38 83 PRO A O 1
#

InterPro domains:
  IPR001381 3-dehydroquinate dehydratase type I [PF01487] (2-68)
  IPR013785 Aldolase-type TIM barrel [G3DSA:3.20.20.70] (1-80)
  IPR022893 Shikimate dehydrogenase family [PTHR21089] (1-66)

Foldseek 3Di:
DAEAEDQDQALVVSLVVLVVCVVVPHQEYEYEPCNHPPDDCPVSVCSCVVRHPHHYHYDYDDPPVVVVVVVVVVCVVVVPDDD

Organism: Salix viminalis (NCBI:txid4068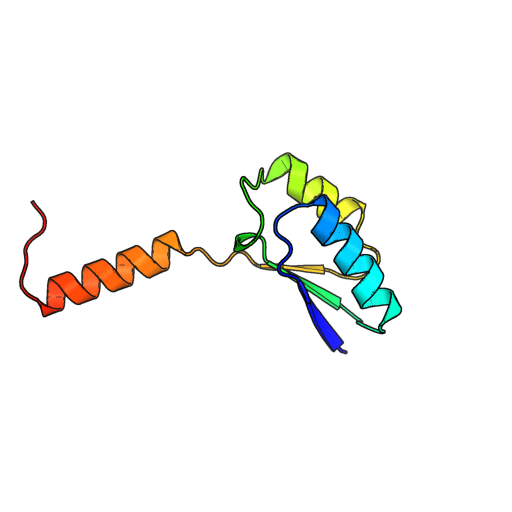6)

Radius of gyration: 17.25 Å; chains: 1; bounding box: 29×27×48 Å

Secondary structure (DSSP, 8-state):
--EEEE--SSHHHHHHHHHHHHHTT-SEEEEEGGGSTT--HHHHHHHHHHT-SS-EEEE---HHHHHHHHHHHHHHHTT----